Protein 7QF3 (pdb70)

Foldseek 3Di:
DPWWKFKFFPVDPQTFTQDTDPVVCVVQVDDPVVRGGDHPCVFDDDQWDVVQVVVVVVCVVVQHWDWAWTWGAHPVGDIWIWGKTKHFDADPVRHTGIIMITTDTDPPDPPVVSVD

Solvent-accessible surface area: 7055 Å² total; per-residue (Å²): 132,117,129,5,47,10,40,14,29,38,139,86,120,87,20,16,2,77,88,0,8,74,1,2,35,110,15,0,64,36,42,79,151,61,0,88,52,97,31,33,125,34,7,49,23,130,112,6,80,116,65,17,30,82,122,16,107,48,10,64,158,71,68,168,109,36,65,13,9,4,18,6,35,11,110,77,46,132,124,17,47,2,44,21,59,20,71,27,85,120,39,120,176,44,96,25,60,73,10,31,3,20,9,95,83,20,90,103,81,62,74,106,120,67,67,191

B-factor: mean 14.88, std 8.12, range [6.01, 74.17]

Nearest PDB structures (foldseek):
  7qf3-assembly1_AAA  TM=1.009E+00  e=1.736E-21  Arabidopsis thaliana
  7qf4-assembly1_AAA  TM=1.007E+00  e=2.046E-21  Arabidopsis thaliana
  6gpu-assembly1_A  TM=1.008E+00  e=6.113E-21  Arabidopsis thaliana
  7qf5-assembly1_AAA  TM=1.005E+00  e=3.719E-20  Arabidopsis thaliana
  6qsa-assembly1_A  TM=9.955E-01  e=2.028E-19  Arabidopsis thaliana

Sequence (116 aa):
MEKSFVITDPRLPDNNPIIIFASDGFLLELTEYSREEILGRRNGRFLQGPEETDQATVQKIQDAIIRDQREEITVQLIINYTKSGKKFWNLLHHLLQPMMRDQKGELQYYFIGVQLDDGEFIPNPLLGL

Secondary structure (P-SEA, 3-state):
ccccbbbbbccccccccccccaaaaaaacccccccccccccccccccccaaaaaaaaaaaaacccbbbbbbbbcccbbbbbbbbbbbbbbcccccccbbbbbbbbccccccccccc

Radius of gyration: 13.87 Å; Cα contacts (8 Å, |Δi|>4): 258; chains: 1; bounding box: 32×36×31 Å

Structure (mmCIF, N/CA/C/O backbone):
data_7QF3
#
_entry.id   7QF3
#
_cell.length_a   39.951
_cell.length_b   39.951
_cell.length_c   133.581
_cell.angle_alpha   90.000
_cell.angle_beta   90.000
_cell.angle_gamma   90.000
#
_symmetry.space_group_name_H-M   'P 43 21 2'
#
loop_
_entity.id
_entity.type
_entity.pdbx_description
1 polymer 'miniSOG (R57Q mutant)'
2 non-polymer 'FLAVIN MONONUCLEOTIDE'
3 non-polymer 'MAGNESIUM ION'
4 non-polymer 'COBALT (II) ION'
5 non-polymer 'CHLORIDE ION'
6 water water
#
loop_
_atom_site.group_PDB
_atom_site.id
_atom_site.type_symbol
_atom_site.label_atom_id
_atom_site.label_alt_id
_atom_site.label_comp_id
_atom_site.label_asym_id
_atom_site.label_entity_id
_atom_site.label_seq_id
_atom_site.pdbx_PDB_ins_code
_atom_site.Cartn_x
_atom_site.Cartn_y
_atom_site.Cartn_z
_atom_site.occupancy
_atom_site.B_iso_or_equiv
_atom_site.auth_seq_id
_atom_site.auth_comp_id
_atom_site.auth_asym_id
_atom_site.auth_atom_id
_atom_site.pdbx_PDB_model_num
ATOM 1 N N . MET A 1 1 ? 9.622 -8.096 -29.139 1.000 20.995 1 MET AAA N 1
ATOM 2 C CA . MET A 1 1 ? 9.217 -6.776 -28.827 1.000 19.689 1 MET AAA CA 1
ATOM 3 C C . MET A 1 1 ? 10.229 -6.187 -27.824 1.000 18.798 1 MET AAA C 1
ATOM 4 O O . MET A 1 1 ? 10.982 -6.969 -27.166 1.000 20.207 1 MET AAA O 1
ATOM 9 N N . GLU A 1 2 ? 10.279 -4.869 -27.676 1.000 18.619 2 GLU AAA N 1
ATOM 10 C CA . GLU A 1 2 ? 11.136 -4.253 -26.616 1.000 17.758 2 GLU AAA CA 1
ATOM 11 C C . GLU A 1 2 ? 10.532 -4.643 -25.276 1.000 14.409 2 GLU AAA C 1
ATOM 12 O O . GLU A 1 2 ? 9.384 -5.178 -25.233 1.000 17.605 2 GLU AAA O 1
ATOM 18 N N . LYS A 1 3 ? 11.359 -4.550 -24.224 1.000 17.574 3 LYS AAA N 1
ATOM 19 C CA . LYS A 1 3 ? 10.931 -5.034 -22.912 1.000 12.373 3 LYS AAA CA 1
ATOM 20 C C . LYS A 1 3 ? 9.632 -4.357 -22.540 1.000 10.554 3 LYS AAA C 1
ATOM 21 O O . LYS A 1 3 ? 9.554 -3.125 -22.597 1.000 12.430 3 LYS AAA O 1
ATOM 27 N N . SER A 1 4 ? 8.675 -5.152 -22.113 1.000 10.240 4 SER AAA N 1
ATOM 28 C CA . SER A 1 4 ? 7.422 -4.638 -21.589 1.000 8.871 4 SER AAA CA 1
ATOM 29 C C . SER A 1 4 ? 7.557 -4.436 -20.107 1.000 8.607 4 SER AAA C 1
ATOM 30 O O . SER A 1 4 ? 7.775 -5.406 -19.365 1.000 9.360 4 SER AAA O 1
ATOM 33 N N . PHE A 1 5 ? 7.350 -3.211 -19.646 1.000 8.548 5 PHE AAA N 1
ATOM 34 C CA . PHE A 1 5 ? 7.295 -2.949 -18.229 1.000 8.691 5 PHE AAA CA 1
ATOM 35 C C . PHE A 1 5 ? 6.554 -1.664 -17.975 1.000 7.964 5 PHE AAA C 1
ATOM 36 O O . PHE A 1 5 ? 6.454 -0.785 -18.818 1.000 9.039 5 PHE AAA O 1
ATOM 44 N N . VAL A 1 6 ? 6.049 -1.591 -16.738 1.000 8.040 6 VAL AAA N 1
ATOM 45 C CA . VAL A 1 6 ? 5.476 -0.356 -16.194 1.000 8.669 6 VAL AAA CA 1
ATOM 46 C C . VAL A 1 6 ? 6.109 -0.106 -14.840 1.000 8.711 6 VAL AAA C 1
ATOM 47 O O . VAL A 1 6 ? 6.511 -1.025 -14.144 1.000 9.863 6 VAL AAA O 1
ATOM 51 N N . ILE A 1 7 ? 6.134 1.147 -14.467 1.000 8.294 7 ILE AAA N 1
ATOM 52 C CA . ILE A 1 7 ? 6.606 1.609 -13.162 1.000 7.775 7 ILE AAA CA 1
ATOM 53 C C . ILE A 1 7 ? 5.467 2.322 -12.485 1.000 7.842 7 ILE AAA C 1
ATOM 54 O O . ILE A 1 7 ? 4.845 3.189 -13.143 1.000 8.363 7 ILE AAA O 1
ATOM 59 N N . THR A 1 8 ? 5.170 1.963 -11.234 1.000 7.615 8 THR AAA N 1
ATOM 60 C CA . THR A 1 8 ? 4.120 2.621 -10.481 1.000 8.335 8 THR AAA CA 1
ATOM 61 C C . THR A 1 8 ? 4.697 3.382 -9.311 1.000 8.091 8 THR AAA C 1
ATOM 62 O O . THR A 1 8 ? 5.831 3.126 -8.869 1.000 8.847 8 THR AAA O 1
ATOM 66 N N . ASP A 1 9 ? 3.908 4.336 -8.819 1.000 8.818 9 ASP AAA N 1
ATOM 67 C CA . ASP A 1 9 ? 4.293 5.197 -7.686 1.000 8.504 9 ASP AAA CA 1
ATOM 68 C C . ASP A 1 9 ? 3.409 4.852 -6.506 1.000 8.220 9 ASP AAA C 1
ATOM 69 O O . ASP A 1 9 ? 2.277 5.343 -6.392 1.000 8.959 9 ASP AAA O 1
ATOM 74 N N . PRO A 1 10 ? 3.890 4.057 -5.548 1.000 8.431 10 PRO AAA N 1
ATOM 75 C CA . PRO A 1 10 ? 3.089 3.665 -4.388 1.000 8.916 10 PRO AAA CA 1
ATOM 76 C C . PRO A 1 10 ? 2.917 4.827 -3.393 1.000 8.911 10 PRO AAA C 1
ATOM 77 O O . PRO A 1 10 ? 2.210 4.667 -2.418 1.000 11.194 10 PRO AAA O 1
ATOM 81 N N . ARG A 1 11 ? 3.539 5.979 -3.649 1.000 8.856 11 ARG AAA N 1
ATOM 82 C CA . ARG A 1 11 ? 3.313 7.158 -2.806 1.000 9.923 11 ARG AAA CA 1
ATOM 83 C C . ARG A 1 11 ? 2.087 7.927 -3.256 1.000 9.890 11 ARG AAA C 1
ATOM 84 O O . ARG A 1 11 ? 1.791 8.987 -2.636 1.000 10.335 11 ARG AAA O 1
ATOM 92 N N . LEU A 1 12 ? 1.438 7.489 -4.325 1.000 9.773 12 LEU AAA N 1
ATOM 93 C CA . LEU A 1 12 ? 0.210 8.085 -4.864 1.000 9.455 12 LEU AAA CA 1
ATOM 94 C C . LEU A 1 12 ? -0.908 7.060 -4.741 1.000 9.137 12 LEU AAA C 1
ATOM 95 O O . LEU A 1 12 ? -0.656 5.874 -4.620 1.000 10.151 12 LEU AAA O 1
ATOM 100 N N . PRO A 1 13 ? -2.169 7.512 -4.776 1.000 9.745 13 PRO AAA N 1
ATOM 101 C CA . PRO A 1 13 ? -3.255 6.616 -4.468 1.000 10.432 13 PRO AAA CA 1
ATOM 102 C C . PRO A 1 13 ? -3.341 5.432 -5.422 1.000 9.807 13 PRO AAA C 1
ATOM 103 O O . PRO A 1 13 ? -3.386 5.583 -6.651 1.000 10.174 13 PRO AAA O 1
ATOM 107 N N . ASP A 1 14 ? -3.422 4.230 -4.841 1.000 10.567 14 ASP AAA N 1
ATOM 108 C CA . ASP A 1 14 ? -3.626 2.976 -5.591 1.000 10.949 14 ASP AAA CA 1
ATOM 109 C C . ASP A 1 14 ? -2.616 2.761 -6.731 1.000 8.735 14 ASP AAA C 1
ATOM 110 O O . ASP A 1 14 ? -2.957 2.317 -7.795 1.000 9.378 14 ASP AAA O 1
ATOM 115 N N . ASN A 1 15 ? -1.355 3.062 -6.432 1.000 10.893 15 ASN AAA N 1
ATOM 116 C CA A ASN A 1 15 ? -0.201 2.671 -7.212 0.500 11.700 15 ASN AAA CA 1
ATOM 117 C CA B ASN A 1 15 ? -0.213 2.593 -7.289 0.500 11.851 15 ASN AAA CA 1
ATOM 118 C C . ASN A 1 15 ? -0.432 2.915 -8.733 1.000 10.675 15 ASN AAA C 1
ATOM 119 O O . ASN A 1 15 ? -0.418 2.019 -9.589 1.000 14.646 15 ASN AAA O 1
ATOM 128 N N . PRO A 1 16 ? -0.561 4.183 -9.136 1.000 8.941 16 PRO AAA N 1
ATOM 129 C CA . PRO A 1 16 ? -0.720 4.490 -10.545 1.000 9.673 16 PRO AAA CA 1
ATOM 130 C C . PRO A 1 16 ? 0.541 4.233 -11.348 1.000 8.911 16 PRO AAA C 1
ATOM 131 O O . PRO A 1 16 ? 1.664 4.497 -10.876 1.000 9.069 16 PRO AAA O 1
ATOM 135 N N . ILE A 1 17 ? 0.336 3.893 -12.602 1.000 9.106 17 ILE AAA N 1
ATOM 136 C CA . ILE A 1 17 ? 1.432 3.787 -13.559 1.000 8.377 17 ILE AAA CA 1
ATOM 137 C C . ILE A 1 17 ? 1.916 5.188 -13.904 1.000 8.503 17 ILE AAA C 1
ATOM 138 O O . ILE A 1 17 ? 1.171 6.029 -14.398 1.000 9.970 17 ILE AAA O 1
ATOM 143 N N . ILE A 1 18 ? 3.221 5.401 -13.691 1.000 8.349 18 ILE AAA N 1
ATOM 144 C CA A ILE A 1 18 ? 3.883 6.689 -13.998 0.500 9.107 18 ILE AAA CA 1
ATOM 145 C CA B ILE A 1 18 ? 3.858 6.696 -13.997 0.500 9.137 18 ILE AAA CA 1
ATOM 146 C C . ILE A 1 18 ? 4.803 6.560 -15.187 1.000 8.488 18 ILE AAA C 1
ATOM 147 O O . ILE A 1 18 ? 5.254 7.601 -15.696 1.000 9.490 18 ILE AAA O 1
ATOM 156 N N . PHE A 1 19 ? 5.056 5.366 -15.684 1.000 8.716 19 PHE AAA N 1
ATOM 157 C CA . PHE A 1 19 ? 5.877 5.147 -16.884 1.000 8.510 19 PHE AAA CA 1
ATOM 158 C C . PHE A 1 19 ? 5.409 3.833 -17.500 1.000 8.051 19 PHE AAA C 1
ATOM 159 O O . PHE A 1 19 ? 5.303 2.838 -16.746 1.000 8.423 19 PHE AAA O 1
ATOM 167 N N . ALA A 1 20 ? 5.234 3.796 -18.799 1.000 8.214 20 ALA AAA N 1
ATOM 168 C CA . ALA A 1 20 ? 4.935 2.567 -19.529 1.000 8.519 20 ALA AAA CA 1
ATOM 169 C C . ALA A 1 20 ? 5.878 2.496 -20.694 1.000 9.320 20 ALA AAA C 1
ATOM 170 O O . ALA A 1 20 ? 6.005 3.438 -21.457 1.000 10.294 20 ALA AAA O 1
ATOM 172 N N . SER A 1 21 ? 6.569 1.377 -20.824 1.000 9.080 21 SER AAA N 1
ATOM 173 C CA . SER A 1 21 ? 7.552 1.211 -21.900 1.000 9.473 21 SER AAA CA 1
ATOM 174 C C . SER A 1 21 ? 6.912 1.016 -23.253 1.000 9.209 21 SER AAA C 1
ATOM 175 O O . SER A 1 21 ? 5.760 0.614 -23.385 1.000 9.302 21 SER AAA O 1
ATOM 178 N N . ASP A 1 22 ? 7.688 1.326 -24.302 1.000 10.894 22 ASP AAA N 1
ATOM 179 C CA . ASP A 1 22 ? 7.225 1.080 -25.662 1.000 11.542 22 ASP AAA CA 1
ATOM 180 C C . ASP A 1 22 ? 6.800 -0.379 -25.808 1.000 10.629 22 ASP AAA C 1
ATOM 181 O O . ASP A 1 22 ? 5.830 -0.667 -26.523 1.000 11.334 22 ASP AAA O 1
ATOM 186 N N . GLY A 1 23 ? 7.539 -1.295 -25.212 1.000 10.275 23 GLY AAA N 1
ATOM 187 C CA . GLY A 1 23 ? 7.194 -2.719 -25.329 1.000 10.573 23 GLY AAA CA 1
ATOM 188 C C . GLY A 1 23 ? 5.823 -3.017 -24.708 1.000 9.262 23 GLY AAA C 1
ATOM 189 O O . GLY A 1 23 ? 5.101 -3.875 -25.184 1.000 10.703 23 GLY AAA O 1
ATOM 190 N N . PHE A 1 24 ? 5.495 -2.348 -23.599 1.000 9.208 24 PHE AAA N 1
ATOM 191 C CA . PHE A 1 24 ? 4.176 -2.519 -22.969 1.000 8.595 24 PHE AAA CA 1
ATOM 192 C C . PHE A 1 24 ? 3.094 -1.978 -23.882 1.000 9.185 24 PHE AAA C 1
ATOM 193 O O . PHE A 1 24 ? 2.012 -2.616 -24.013 1.000 9.481 24 PHE AAA O 1
ATOM 201 N N . LEU A 1 25 ? 3.322 -0.840 -24.526 1.000 10.042 25 LEU AAA N 1
ATOM 202 C CA A LEU A 1 25 ? 2.327 -0.322 -25.504 0.500 10.477 25 LEU AAA CA 1
ATOM 203 C CA B LEU A 1 25 ? 2.322 -0.328 -25.492 0.500 10.595 25 LEU AAA CA 1
ATOM 204 C C . LEU A 1 25 ? 2.102 -1.361 -26.606 1.000 10.840 25 LEU AAA C 1
ATOM 205 O O . LEU A 1 25 ? 0.943 -1.572 -26.991 1.000 12.289 25 LEU AAA O 1
ATOM 214 N N . GLU A 1 26 ? 3.188 -1.917 -27.120 1.000 10.935 26 GLU AAA N 1
ATOM 215 C CA . GLU A 1 26 ? 3.057 -2.873 -28.216 1.000 12.266 26 GLU AAA CA 1
ATOM 216 C C . GLU A 1 26 ? 2.311 -4.126 -27.777 1.000 11.940 26 GLU AAA C 1
ATOM 217 O O . GLU A 1 26 ? 1.437 -4.654 -28.492 1.000 14.269 26 GLU AAA O 1
ATOM 223 N N . LEU A 1 27 ? 2.675 -4.677 -26.640 1.000 10.901 27 LEU AAA N 1
ATOM 224 C CA . LEU A 1 27 ? 2.077 -5.905 -26.132 1.000 10.480 27 LEU AAA CA 1
ATOM 225 C C . LEU A 1 27 ? 0.595 -5.698 -25.875 1.000 10.373 27 LEU AAA C 1
ATOM 226 O O . LEU A 1 27 ? -0.225 -6.580 -26.206 1.000 12.076 27 LEU AAA O 1
ATOM 231 N N . THR A 1 28 ? 0.222 -4.615 -25.236 1.000 9.741 28 THR AAA N 1
ATOM 232 C CA . THR A 1 28 ? -1.122 -4.437 -24.743 1.000 10.085 28 THR AAA CA 1
ATOM 233 C C . THR A 1 28 ? -2.049 -3.745 -25.728 1.000 10.585 28 THR AAA C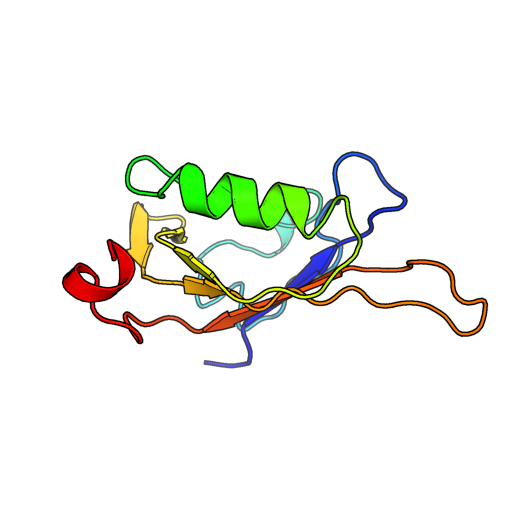 1
ATOM 234 O O . THR A 1 28 ? -3.280 -3.828 -25.542 1.000 11.004 28 THR AAA O 1
ATOM 238 N N . GLU A 1 29 ? -1.497 -3.082 -26.709 1.000 11.575 29 GLU AAA N 1
ATOM 239 C CA . GLU A 1 29 ? -2.210 -2.301 -27.739 1.000 11.943 29 GLU AAA CA 1
ATOM 240 C C . GLU A 1 29 ? -2.734 -0.955 -27.249 1.000 11.674 29 GLU AAA C 1
ATOM 241 O O . GLU A 1 29 ? -3.391 -0.242 -28.004 1.000 15.656 29 GLU AAA O 1
ATOM 247 N N . TYR A 1 30 ? -2.471 -0.575 -26.037 1.000 11.465 30 TYR AAA N 1
ATOM 248 C CA . TYR A 1 30 ? -2.911 0.726 -25.499 1.000 11.720 30 TYR AAA CA 1
ATOM 249 C C . TYR A 1 30 ? -1.873 1.775 -25.857 1.000 12.706 30 TYR AAA C 1
ATOM 250 O O . TYR A 1 30 ? -0.686 1.507 -25.970 1.000 14.129 30 TYR AAA O 1
ATOM 259 N N . SER A 1 31 ? -2.359 2.989 -26.012 1.000 13.296 31 SER AAA N 1
ATOM 260 C CA . SER A 1 31 ? -1.478 4.153 -26.135 1.000 13.947 31 SER AAA CA 1
ATOM 261 C C . SER A 1 31 ? -1.007 4.624 -24.786 1.000 12.819 31 SER AAA C 1
ATOM 262 O O . SER A 1 31 ? -1.654 4.382 -23.760 1.000 13.656 31 SER AAA O 1
ATOM 265 N N . ARG A 1 32 ? 0.134 5.290 -24.782 1.000 13.220 32 ARG AAA N 1
ATOM 266 C CA . ARG A 1 32 ? 0.676 5.775 -23.513 1.000 14.048 32 ARG AAA CA 1
ATOM 267 C C . ARG A 1 32 ? -0.336 6.700 -22.825 1.000 14.545 32 ARG AAA C 1
ATOM 268 O O . ARG A 1 32 ? -0.510 6.594 -21.623 1.000 15.078 32 ARG AAA O 1
ATOM 276 N N . GLU A 1 33 ? -1.039 7.567 -23.559 1.000 18.263 33 GLU AAA N 1
ATOM 277 C CA . GLU A 1 33 ? -2.027 8.441 -22.907 1.000 23.867 33 GLU AAA CA 1
ATOM 278 C C . GLU A 1 33 ? -3.177 7.700 -22.240 1.000 25.265 33 GLU AAA C 1
ATOM 279 O O . GLU A 1 33 ? -3.703 8.219 -21.259 1.000 40.179 33 GLU AAA O 1
ATOM 285 N N . GLU A 1 34 ? -3.513 6.495 -22.674 1.000 20.545 34 GLU AAA N 1
ATOM 286 C CA . GLU A 1 34 ? -4.586 5.635 -22.086 1.000 19.741 34 GLU AAA CA 1
ATOM 287 C C . GLU A 1 34 ? -4.121 4.944 -20.840 1.000 20.285 34 GLU AAA C 1
ATOM 288 O O . GLU A 1 34 ? -4.925 4.35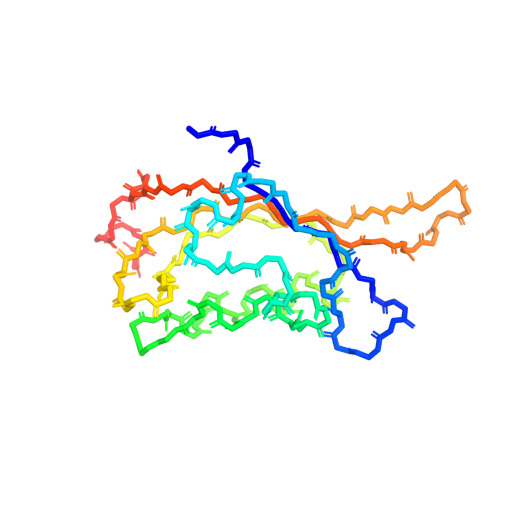6 -20.194 1.000 28.755 34 GLU AAA O 1
ATOM 294 N N . ILE A 1 35 ? -2.855 4.896 -20.600 1.000 14.621 35 ILE AAA N 1
ATOM 295 C CA . ILE A 1 35 ? -2.245 4.021 -19.558 1.000 13.876 35 ILE AAA CA 1
ATOM 296 C C . ILE A 1 35 ? -1.848 4.869 -18.370 1.000 10.982 35 ILE AAA C 1
ATOM 297 O O . ILE A 1 35 ? -2.017 4.462 -17.250 1.000 10.755 35 ILE AAA O 1
ATOM 302 N N . LEU A 1 36 ? -1.237 6.048 -18.630 1.000 11.388 36 LEU AAA N 1
ATOM 303 C CA . LEU A 1 36 ? -0.643 6.770 -17.514 1.000 10.558 36 LEU AAA CA 1
ATOM 304 C C . LEU A 1 36 ? -1.699 7.092 -16.469 1.000 9.208 36 LEU AAA C 1
ATOM 305 O O . LEU A 1 36 ? -2.787 7.591 -16.786 1.000 10.292 36 LEU AAA O 1
ATOM 310 N N . GLY A 1 37 ? -1.359 6.875 -15.208 1.000 9.223 37 GLY AAA N 1
ATOM 311 C CA . GLY A 1 37 ? -2.237 7.129 -14.082 1.000 10.058 37 GLY AAA CA 1
ATOM 312 C C . GLY A 1 37 ? -3.138 5.951 -13.719 1.000 10.847 37 GLY AAA C 1
ATOM 313 O O . GLY A 1 37 ? -3.828 6.029 -12.698 1.000 13.685 37 GLY AAA O 1
ATOM 314 N N . ARG A 1 38 ? -3.179 4.899 -14.512 1.000 10.813 38 ARG AAA N 1
ATOM 315 C CA A ARG A 1 38 ? -4.088 3.932 -13.887 0.500 12.360 38 ARG AAA CA 1
ATOM 316 C CA B ARG A 1 38 ? -4.042 3.650 -14.344 0.500 8.671 38 ARG AAA CA 1
ATOM 317 C C . ARG A 1 38 ? -3.329 2.768 -13.292 1.000 8.892 38 ARG AAA C 1
ATOM 318 O O . ARG A 1 38 ? -2.110 2.678 -13.323 1.000 8.901 38 ARG AAA O 1
ATOM 333 N N . ASN A 1 39 ? -4.082 1.959 -12.587 1.000 9.974 39 ASN AAA N 1
ATOM 334 C CA . ASN A 1 39 ? -3.539 0.797 -11.861 1.000 9.039 39 ASN AAA CA 1
ATOM 335 C C . ASN A 1 39 ? -3.360 -0.340 -12.874 1.000 9.302 39 ASN AAA C 1
ATOM 336 O O . ASN A 1 39 ? -4.180 -0.507 -13.739 1.000 9.955 39 ASN AAA O 1
ATOM 341 N N . GLY A 1 40 ? -2.317 -1.148 -12.685 1.000 9.075 40 GLY AAA N 1
ATOM 342 C CA . GLY A 1 40 ? -2.031 -2.275 -13.601 1.000 9.673 40 GLY AAA CA 1
ATOM 343 C C . GLY A 1 40 ? -3.126 -3.339 -13.718 1.000 9.830 40 GLY AAA C 1
ATOM 344 O O . GLY A 1 40 ? -3.064 -4.115 -14.645 1.000 11.157 40 GLY AAA O 1
ATOM 34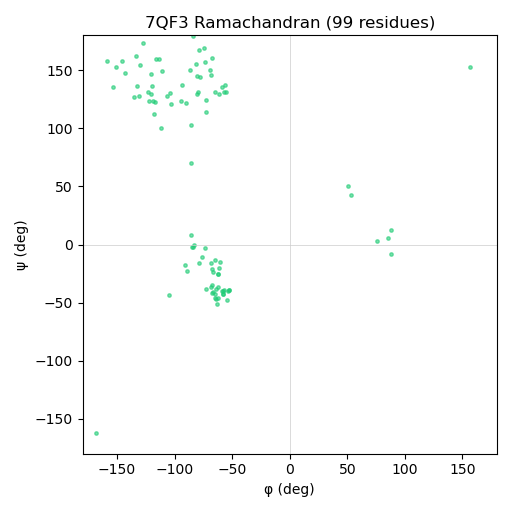5 N N . ARG A 1 41 ? -4.085 -3.357 -12.806 1.000 8.889 41 ARG AAA N 1
ATOM 346 C CA . ARG A 1 41 ? -5.166 -4.337 -12.869 1.000 9.324 41 ARG AAA CA 1
ATOM 347 C C . ARG A 1 41 ? -6.043 -4.161 -14.093 1.000 9.753 41 ARG AAA C 1
ATOM 348 O O . ARG A 1 41 ? -6.855 -5.039 -14.364 1.000 10.756 41 ARG AAA O 1
ATOM 356 N N . PHE A 1 42 ? -5.925 -3.028 -14.801 1.000 9.363 42 PHE AAA N 1
ATOM 357 C CA . PHE A 1 42 ? -6.825 -2.792 -15.955 1.000 10.309 42 PHE AAA CA 1
ATOM 358 C C . PHE A 1 42 ? -6.635 -3.853 -17.012 1.000 9.797 42 PHE AAA C 1
ATOM 359 O O . PHE A 1 42 ? -7.522 -4.015 -17.842 1.000 12.105 42 PHE AAA O 1
ATOM 367 N N . LEU A 1 43 ? -5.515 -4.578 -17.048 1.000 9.182 43 LEU AAA N 1
ATOM 368 C CA . LEU A 1 43 ? -5.287 -5.656 -17.990 1.000 9.313 43 LEU AAA CA 1
ATOM 369 C C . LEU A 1 43 ? -6.011 -6.935 -17.690 1.000 8.728 43 LEU AAA C 1
ATOM 370 O O . LEU A 1 43 ? -6.061 -7.827 -18.539 1.000 10.085 43 LEU AAA O 1
ATOM 375 N N . GLN A 1 44 ? -6.593 -7.031 -16.510 1.000 9.495 44 GLN AAA N 1
ATOM 376 C CA . GLN A 1 44 ? -7.294 -8.262 -16.116 1.000 9.213 44 GLN AAA CA 1
ATOM 377 C C . GLN A 1 44 ? -8.661 -8.301 -16.777 1.000 9.983 44 GLN AAA C 1
ATOM 378 O O . GLN A 1 44 ? -9.208 -7.280 -17.205 1.000 11.203 44 GLN AAA O 1
ATOM 384 N N . GLY A 1 45 ? -9.276 -9.452 -16.714 1.000 9.800 45 GLY AAA N 1
ATOM 385 C CA . GLY A 1 45 ? -10.643 -9.612 -17.244 1.000 10.762 45 GLY AAA CA 1
ATOM 386 C C . GLY A 1 45 ? -11.208 -10.938 -16.784 1.000 10.439 45 GLY AAA C 1
ATOM 387 O O . GLY A 1 45 ? -10.750 -11.532 -15.835 1.000 10.681 45 GLY AAA O 1
ATOM 388 N N . PRO A 1 46 ? -12.282 -11.401 -17.464 1.000 10.096 46 PRO AAA N 1
ATOM 389 C CA . PRO A 1 46 ? -13.084 -12.468 -16.905 1.000 9.499 46 PRO AAA CA 1
ATOM 390 C C . PRO A 1 46 ? -12.309 -13.746 -16.584 1.000 9.987 46 PRO AAA C 1
ATOM 391 O O . PRO A 1 46 ? -12.589 -14.380 -15.558 1.000 11.546 46 PRO AAA O 1
ATOM 395 N N . GLU A 1 47 ? -11.351 -14.142 -17.429 1.000 10.532 47 GLU AAA N 1
ATOM 396 C CA A GLU A 1 47 ? -10.637 -15.410 -17.252 0.500 11.832 47 GLU AAA CA 1
ATOM 397 C CA B GLU A 1 47 ? -10.651 -15.407 -17.186 0.500 12.402 47 GLU AAA CA 1
ATOM 398 C C . GLU A 1 47 ? -9.498 -15.275 -16.207 1.000 11.890 47 GLU AAA C 1
ATOM 399 O O . GLU A 1 47 ? -8.910 -16.308 -15.881 1.000 14.141 47 GLU 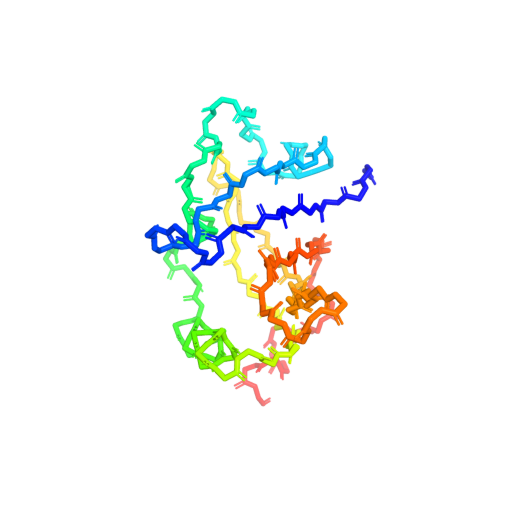AAA O 1
ATOM 410 N N . THR A 1 48 ? -9.182 -14.065 -15.761 1.000 11.091 48 THR AAA N 1
ATOM 411 C CA . THR A 1 48 ? -8.067 -13.923 -14.809 1.000 10.685 48 THR AAA CA 1
ATOM 412 C C . THR A 1 48 ? -8.386 -14.621 -13.501 1.000 10.968 48 THR AAA C 1
ATOM 413 O O . THR A 1 48 ? -9.463 -14.425 -12.962 1.000 13.036 48 THR AAA O 1
ATOM 417 N N . ASP A 1 49 ? -7.466 -15.426 -13.026 1.000 10.794 49 ASP AAA N 1
ATOM 418 C CA . ASP A 1 49 ? -7.642 -16.170 -11.775 1.000 11.441 49 ASP AAA CA 1
ATOM 419 C C . ASP A 1 49 ? -7.539 -15.189 -10.589 1.000 10.611 49 ASP AAA C 1
ATOM 420 O O . ASP A 1 49 ? -6.459 -14.646 -10.327 1.000 10.900 49 ASP AAA O 1
ATOM 425 N N . GLN A 1 50 ? -8.639 -15.018 -9.881 1.000 11.980 50 GLN AAA N 1
ATOM 426 C CA . GLN A 1 50 ? -8.664 -14.091 -8.757 1.000 13.889 50 GLN AAA CA 1
ATOM 427 C C . GLN A 1 50 ? -7.774 -14.578 -7.637 1.000 12.690 50 GLN AAA C 1
ATOM 428 O O . GLN A 1 50 ? -7.316 -13.754 -6.809 1.000 13.862 50 GLN AAA O 1
ATOM 434 N N . ALA A 1 51 ? -7.483 -15.860 -7.526 1.000 13.066 51 ALA AAA N 1
ATOM 435 C CA . ALA A 1 51 ? -6.535 -16.296 -6.490 1.000 13.900 51 ALA AAA CA 1
ATOM 436 C C . ALA A 1 51 ? -5.141 -15.790 -6.803 1.000 12.185 51 ALA AAA C 1
ATOM 437 O O . ALA A 1 51 ? -4.375 -15.448 -5.893 1.000 13.904 51 ALA AAA O 1
ATOM 439 N N . THR A 1 52 ? -4.769 -15.720 -8.067 1.000 11.467 52 THR AAA N 1
ATOM 440 C CA . THR A 1 52 ? -3.457 -15.150 -8.453 1.000 10.973 52 THR AAA CA 1
ATOM 441 C C . THR A 1 52 ? -3.412 -13.677 -8.162 1.000 11.586 52 THR AAA C 1
ATOM 442 O O . THR A 1 52 ? -2.417 -13.161 -7.669 1.000 12.304 52 THR AAA O 1
ATOM 446 N N . VAL A 1 53 ? -4.511 -12.977 -8.459 1.000 11.049 53 VAL AAA N 1
ATOM 447 C CA . VAL A 1 53 ? -4.612 -11.534 -8.166 1.000 11.261 53 VAL AAA CA 1
ATOM 448 C C . VAL A 1 53 ? -4.400 -11.316 -6.674 1.000 12.122 53 VAL AAA C 1
ATOM 449 O O . VAL A 1 53 ? -3.689 -10.392 -6.267 1.000 11.988 53 VAL AAA O 1
ATOM 453 N N . GLN A 1 54 ? -4.973 -12.145 -5.821 1.000 12.009 54 GLN AAA N 1
ATOM 454 C CA . GLN A 1 54 ? -4.797 -11.967 -4.381 1.000 13.058 54 GLN AAA CA 1
ATOM 455 C C . GLN A 1 54 ? -3.334 -12.155 -3.975 1.000 12.675 54 GLN AAA C 1
ATOM 456 O O . GLN A 1 54 ? -2.860 -11.455 -3.058 1.000 12.706 54 GLN AAA O 1
ATOM 462 N N . LYS A 1 55 ? -2.617 -13.103 -4.579 1.000 12.019 55 LYS AAA N 1
ATOM 463 C CA . LYS A 1 55 ? -1.181 -13.241 -4.320 1.000 12.677 55 LYS AAA CA 1
ATOM 464 C C . LYS A 1 55 ? -0.441 -11.976 -4.661 1.000 10.659 55 LYS AAA C 1
ATOM 465 O O . LYS A 1 55 ? 0.464 -11.573 -3.907 1.000 11.450 55 LYS AAA O 1
ATOM 471 N N . ILE A 1 56 ? -0.808 -11.317 -5.747 1.000 10.255 56 ILE AAA N 1
ATOM 472 C CA . ILE A 1 56 ? -0.176 -10.037 -6.096 1.000 9.834 56 ILE AAA CA 1
ATOM 473 C C . ILE A 1 56 ? -0.506 -8.983 -5.036 1.000 9.936 56 ILE AAA C 1
ATOM 474 O O . ILE A 1 56 ? 0.429 -8.271 -4.571 1.000 10.447 56 ILE AAA O 1
ATOM 479 N N . GLN A 1 57 ? -1.751 -8.896 -4.643 1.000 10.331 57 GLN AAA N 1
ATOM 480 C CA . GLN A 1 57 ? -2.139 -7.895 -3.669 1.000 10.840 57 GLN AAA CA 1
ATOM 481 C C . GLN A 1 57 ? -1.317 -8.078 -2.380 1.000 10.651 57 GLN AAA C 1
ATOM 482 O O . GLN A 1 57 ? -0.849 -7.094 -1.752 1.000 12.153 57 GLN AAA O 1
ATOM 488 N N . ASP A 1 58 ? -1.130 -9.313 -1.940 1.000 10.888 58 ASP AAA N 1
ATOM 489 C CA . ASP A 1 58 ? -0.381 -9.569 -0.705 1.000 11.900 58 ASP AAA CA 1
ATOM 490 C C . ASP A 1 58 ? 1.092 -9.217 -0.887 1.000 12.056 58 ASP AAA C 1
ATOM 491 O O . ASP A 1 58 ? 1.740 -8.680 0.070 1.000 12.562 58 ASP AAA O 1
ATOM 496 N N . ALA A 1 59 ? 1.655 -9.464 -2.048 1.000 11.246 59 ALA AAA N 1
ATOM 497 C CA . ALA A 1 59 ? 3.061 -9.144 -2.319 1.000 10.696 59 ALA AAA CA 1
ATOM 498 C C . ALA A 1 59 ? 3.226 -7.620 -2.252 1.000 10.353 59 ALA AAA C 1
ATOM 499 O O . ALA A 1 59 ? 4.241 -7.117 -1.728 1.000 11.783 59 ALA AAA O 1
ATOM 501 N N . ILE A 1 60 ? 2.290 -6.884 -2.829 1.000 10.533 60 ILE AAA N 1
ATOM 502 C CA A ILE A 1 60 ? 2.377 -5.408 -2.795 0.500 10.479 60 ILE AAA CA 1
ATOM 503 C CA B ILE A 1 60 ? 2.340 -5.395 -2.823 0.500 10.685 60 ILE AAA CA 1
ATOM 504 C C . ILE A 1 60 ? 2.275 -4.945 -1.361 1.000 10.433 60 ILE AAA C 1
ATOM 505 O O . ILE A 1 60 ? 3.045 -4.070 -0.950 1.000 11.233 60 ILE AAA O 1
ATOM 514 N N . ARG A 1 61 ? 1.347 -5.469 -0.601 1.000 11.080 61 ARG AAA N 1
ATOM 515 C CA . ARG A 1 61 ? 1.184 -5.084 0.811 1.000 11.751 61 ARG AAA CA 1
ATOM 516 C C . ARG A 1 61 ? 2.500 -5.261 1.585 1.000 11.073 61 ARG AAA C 1
ATOM 517 O O . ARG A 1 61 ? 2.930 -4.381 2.344 1.000 12.317 61 ARG AAA O 1
ATOM 525 N N . ASP A 1 62 ? 3.092 -6.424 1.378 1.000 11.504 62 ASP 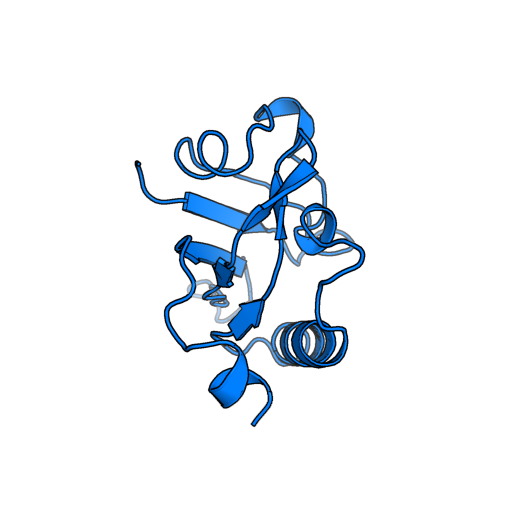AAA N 1
ATOM 526 C CA . ASP A 1 62 ? 4.330 -6.833 2.079 1.000 11.303 62 ASP AAA CA 1
ATOM 527 C C . ASP A 1 62 ? 5.598 -6.281 1.429 1.000 11.511 62 ASP AAA C 1
ATOM 528 O O . ASP A 1 62 ? 6.688 -6.436 1.956 1.000 12.981 62 ASP AAA O 1
ATOM 533 N N . GLN A 1 63 ? 5.423 -5.531 0.329 1.000 10.950 63 GLN AAA N 1
ATOM 534 C CA . GLN A 1 63 ? 6.537 -4.957 -0.426 1.000 11.014 63 GLN AAA CA 1
ATOM 535 C C . GLN A 1 63 ? 7.565 -6.011 -0.732 1.000 11.434 63 GLN AAA C 1
ATOM 536 O O . GLN A 1 63 ? 8.777 -5.866 -0.484 1.000 13.190 63 GLN AAA O 1
ATOM 542 N N . ARG A 1 64 ? 7.103 -7.148 -1.284 1.000 11.717 64 ARG AAA N 1
ATOM 543 C CA . ARG A 1 64 ? 7.978 -8.287 -1.638 1.000 11.864 64 ARG AAA CA 1
ATOM 544 C C . ARG A 1 64 ? 7.856 -8.569 -3.118 1.000 12.087 64 ARG AAA C 1
ATOM 545 O O . ARG A 1 64 ? 6.794 -8.415 -3.702 1.000 14.357 64 ARG AAA O 1
ATOM 553 N N . GLU A 1 65 ? 8.963 -9.002 -3.681 1.000 10.996 65 GLU AAA N 1
ATOM 554 C CA A GLU A 1 65 ? 8.922 -9.380 -5.108 0.500 11.890 65 GLU AAA CA 1
ATOM 555 C CA B GLU A 1 65 ? 9.102 -9.506 -5.080 0.500 12.787 65 GLU AAA CA 1
ATOM 556 C C . GLU A 1 65 ? 8.108 -10.666 -5.270 1.000 12.572 65 GLU AAA C 1
ATOM 557 O O . GLU A 1 65 ? 8.024 -11.497 -4.372 1.000 14.909 65 GLU AAA O 1
ATOM 568 N N . ILE A 1 66 ? 7.493 -10.779 -6.432 1.000 11.886 66 ILE AAA N 1
ATOM 569 C CA . ILE A 1 66 ? 6.734 -11.979 -6.795 1.000 12.086 66 ILE AAA CA 1
ATOM 570 C C . ILE A 1 66 ? 6.765 -12.156 -8.305 1.000 10.308 66 ILE AAA C 1
ATOM 571 O O . ILE A 1 66 ? 6.780 -11.160 -9.019 1.000 11.331 66 ILE AAA O 1
ATOM 576 N N . THR A 1 67 ? 6.651 -13.383 -8.749 1.000 9.988 67 THR AAA N 1
ATOM 577 C CA . THR A 1 67 ? 6.342 -13.684 -10.139 1.000 9.147 67 THR AAA CA 1
ATOM 578 C C . THR A 1 67 ? 5.089 -14.548 -10.164 1.000 9.448 67 THR AAA C 1
ATOM 579 O O . THR A 1 67 ? 5.018 -15.540 -9.434 1.000 12.111 67 THR AAA O 1
ATOM 583 N N . VAL A 1 68 ? 4.130 -14.197 -10.987 1.000 9.083 68 VAL AAA N 1
ATOM 584 C CA . VAL A 1 68 ? 2.920 -15.014 -11.207 1.000 9.552 68 VAL AAA CA 1
ATOM 585 C C . VAL A 1 68 ? 2.686 -15.099 -12.684 1.000 9.176 68 VAL AAA C 1
ATOM 586 O O . VAL A 1 68 ? 3.182 -14.295 -13.457 1.000 10.079 68 VAL AAA O 1
ATOM 590 N N . GLN A 1 69 ? 1.880 -16.081 -13.103 1.000 9.258 69 GLN AAA N 1
ATOM 591 C CA . GLN A 1 69 ? 1.434 -16.193 -14.489 1.000 8.972 69 GLN AAA CA 1
ATOM 592 C C . GLN A 1 69 ? -0.066 -16.045 -14.490 1.000 9.213 69 GLN AAA C 1
ATOM 593 O O . GLN A 1 69 ? -0.730 -16.841 -13.804 1.000 9.601 69 GLN AAA O 1
ATOM 599 N N . LEU A 1 70 ? -0.620 -15.077 -15.229 1.000 8.946 70 LEU AAA N 1
ATOM 600 C CA . LEU A 1 70 ? -2.073 -14.826 -15.210 1.000 8.544 70 LEU AAA CA 1
ATOM 601 C C . LEU A 1 70 ? -2.532 -14.382 -16.570 1.000 8.463 70 LEU AAA C 1
ATOM 602 O O . LEU A 1 70 ? -1.773 -13.832 -17.358 1.000 9.622 70 LEU AAA O 1
ATOM 607 N N . ILE A 1 71 ? -3.821 -14.563 -16.813 1.000 8.862 71 ILE AAA N 1
ATOM 608 C CA A ILE A 1 71 ? -4.456 -14.113 -18.081 0.500 9.552 71 ILE AAA CA 1
ATOM 609 C CA B ILE A 1 71 ? -4.421 -14.108 -18.091 0.500 9.361 71 ILE AAA CA 1
ATOM 610 C C . ILE A 1 71 ? -4.682 -12.607 -18.037 1.000 8.804 71 ILE AAA C 1
ATOM 611 O O . ILE A 1 71 ? -5.257 -12.091 -17.064 1.000 9.431 71 ILE AAA O 1
ATOM 620 N N . ASN A 1 72 ? -4.248 -11.926 -19.075 1.000 8.155 72 ASN AAA N 1
ATOM 621 C CA . ASN A 1 72 ? -4.533 -10.525 -19.292 1.000 9.003 72 ASN AAA CA 1
ATOM 622 C C . ASN A 1 72 ? -5.111 -10.383 -20.707 1.000 9.068 72 ASN AAA C 1
ATOM 623 O O . ASN A 1 72 ? -5.172 -11.319 -21.486 1.000 9.701 72 ASN AAA O 1
ATOM 628 N N . TYR A 1 73 ? -5.546 -9.155 -20.994 1.000 9.084 73 TYR AAA N 1
ATOM 629 C CA . TYR A 1 73 ? -6.291 -8.842 -22.228 1.000 9.565 73 TYR AAA CA 1
ATOM 630 C C . TYR A 1 73 ? -5.683 -7.591 -22.879 1.000 9.555 73 TYR AAA C 1
ATOM 631 O O . TYR A 1 73 ? -5.387 -6.596 -22.191 1.000 10.801 73 TYR AAA O 1
ATOM 640 N N . THR A 1 74 ? -5.515 -7.636 -24.182 1.000 10.071 74 THR AAA N 1
ATOM 641 C CA . THR A 1 74 ? -5.171 -6.446 -24.935 1.000 10.448 74 THR AAA CA 1
ATOM 642 C C . THR A 1 74 ? -6.368 -5.512 -25.084 1.000 11.332 74 THR AAA C 1
ATOM 643 O O . THR A 1 74 ? -7.511 -5.889 -24.769 1.000 12.153 74 THR AAA O 1
ATOM 647 N N . LYS A 1 75 ? -6.117 -4.304 -25.558 1.000 11.037 75 LYS AAA N 1
ATOM 648 C CA . LYS A 1 75 ? -7.191 -3.323 -25.804 1.000 12.425 75 LYS AAA CA 1
ATOM 649 C C . LYS A 1 75 ? -8.295 -3.912 -26.669 1.000 13.546 75 LYS AAA C 1
ATOM 650 O O . LYS A 1 75 ? -9.443 -3.526 -26.470 1.000 15.962 75 LYS AAA O 1
ATOM 656 N N . SER A 1 76 ? -7.934 -4.707 -27.660 1.000 13.602 76 SER AAA N 1
ATOM 657 C CA . SER A 1 76 ? -8.934 -5.308 -28.580 1.000 14.577 76 SER AAA CA 1
ATOM 658 C C . SER A 1 76 ? -9.505 -6.586 -28.033 1.000 15.350 76 SER AAA C 1
ATOM 659 O O . SER A 1 76 ? -10.234 -7.282 -28.766 1.000 17.840 76 SER AAA O 1
ATOM 662 N N . GLY A 1 77 ? -9.214 -6.927 -26.790 1.000 13.697 77 GLY AAA N 1
ATOM 663 C CA . GLY A 1 77 ? -9.866 -8.064 -26.123 1.000 14.285 77 GLY AAA CA 1
ATOM 664 C C . GLY A 1 77 ? -9.173 -9.380 -26.340 1.000 13.523 77 GLY AAA C 1
ATOM 665 O O . GLY A 1 77 ? -9.758 -10.398 -25.966 1.000 17.835 77 GLY AAA O 1
ATOM 666 N N . LYS A 1 78 ? -7.957 -9.403 -26.862 1.000 12.987 78 LYS AAA N 1
ATOM 667 C CA . LYS A 1 78 ? -7.225 -10.648 -27.106 1.000 13.531 78 LYS AAA CA 1
ATOM 668 C C . LYS A 1 78 ? -6.619 -11.086 -25.761 1.000 12.233 78 LYS AAA C 1
ATOM 669 O O . LYS A 1 78 ? -5.944 -10.325 -25.092 1.000 12.485 78 LYS AAA O 1
ATOM 675 N N . LYS A 1 79 ? -6.832 -12.331 -25.396 1.000 11.687 79 LYS AAA N 1
ATOM 676 C CA . LYS A 1 79 ? -6.226 -12.873 -24.180 1.000 11.416 79 LYS AAA CA 1
ATOM 677 C C . LYS A 1 79 ? -4.765 -13.220 -24.412 1.000 12.338 79 LYS AAA C 1
ATOM 678 O O . LYS A 1 79 ? -4.399 -13.722 -25.492 1.000 14.158 79 LYS AAA O 1
ATOM 684 N N . PHE A 1 80 ? -3.968 -13.005 -23.404 1.000 11.097 80 PHE AAA N 1
ATOM 685 C CA . PHE A 1 80 ? -2.577 -13.488 -23.404 1.000 11.336 80 PHE AAA CA 1
ATOM 686 C C . PHE A 1 80 ? -2.249 -13.916 -22.003 1.000 10.154 80 PHE AAA C 1
ATOM 687 O O . PHE A 1 80 ? -2.683 -13.325 -21.021 1.000 10.697 80 PHE AAA O 1
ATOM 695 N N . TRP A 1 81 ? -1.398 -14.923 -21.910 1.000 10.559 81 TRP AAA N 1
ATOM 696 C CA . TRP A 1 81 ? -0.776 -15.287 -20.640 1.000 9.730 81 TRP AAA CA 1
ATOM 697 C C . TRP A 1 81 ? 0.382 -14.326 -20.376 1.000 9.172 81 TRP AAA C 1
ATOM 698 O O . TRP A 1 81 ? 1.205 -14.107 -21.256 1.000 10.608 81 TRP AAA O 1
ATOM 709 N N . ASN A 1 82 ? 0.407 -13.796 -19.185 1.000 8.758 82 ASN AAA N 1
ATOM 710 C CA . ASN A 1 82 ? 1.389 -12.799 -18.715 1.000 8.889 82 ASN AAA CA 1
ATOM 711 C C . ASN A 1 82 ? 2.145 -13.419 -17.578 1.000 8.640 82 ASN AAA C 1
ATOM 712 O O . ASN A 1 82 ? 1.569 -13.621 -16.521 1.000 9.229 82 ASN AAA O 1
ATOM 717 N N . LEU A 1 83 ? 3.425 -13.692 -17.778 1.000 8.594 83 LEU AAA N 1
ATOM 718 C CA . LEU A 1 83 ? 4.334 -13.993 -16.668 1.000 8.617 83 LEU AAA CA 1
ATOM 719 C C . LEU A 1 83 ? 4.829 -12.649 -16.161 1.000 8.096 83 LEU AAA C 1
ATOM 720 O O . LEU A 1 83 ? 5.658 -12.007 -16.817 1.000 9.234 83 LEU AAA O 1
ATOM 725 N N . LEU A 1 84 ? 4.264 -12.242 -15.051 1.000 8.269 84 LEU AAA N 1
ATOM 726 C CA . LEU A 1 84 ? 4.420 -10.904 -14.489 1.000 8.619 84 LEU AAA CA 1
ATOM 727 C C . LEU A 1 84 ? 5.402 -11.016 -13.334 1.000 8.440 84 LEU AAA C 1
ATOM 728 O O . LEU A 1 84 ? 5.183 -11.730 -12.334 1.000 9.475 84 LEU AAA O 1
ATOM 733 N N . HIS A 1 85 ? 6.507 -10.268 -13.449 1.000 8.815 85 HIS AAA N 1
ATOM 734 C CA A HIS A 1 85 ? 7.542 -10.173 -12.393 0.500 9.733 85 HIS AAA CA 1
ATOM 735 C 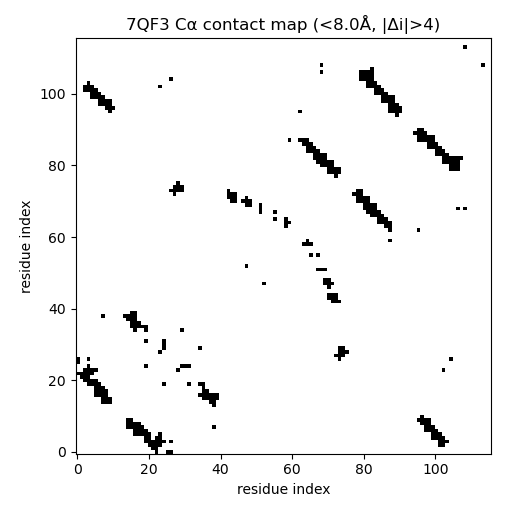CA B HIS A 1 85 ? 7.530 -10.177 -12.388 0.500 8.913 85 HIS AAA CA 1
ATOM 736 C C . HIS A 1 85 ? 7.443 -8.801 -11.757 1.000 9.424 85 HIS AAA C 1
ATOM 737 O O . HIS A 1 85 ? 7.717 -7.800 -12.442 1.000 11.300 85 HIS AAA O 1
ATOM 750 N N . LEU A 1 86 ? 7.023 -8.753 -10.508 1.000 9.439 86 LEU AAA N 1
ATOM 751 C CA A LEU A 1 86 ? 6.892 -7.482 -9.776 0.670 10.370 86 LEU AAA CA 1
ATOM 752 C CA B LEU A 1 86 ? 6.817 -7.523 -9.723 0.330 10.536 86 LEU AAA CA 1
ATOM 753 C C . LEU A 1 86 ? 8.024 -7.370 -8.775 1.000 11.200 86 LEU AAA C 1
ATOM 754 O O . LEU A 1 86 ? 8.283 -8.305 -8.004 1.000 13.047 86 LEU AAA O 1
ATOM 763 N N . GLN A 1 87 ? 8.618 -6.197 -8.752 1.000 11.487 87 GLN AAA N 1
ATOM 764 C CA . GLN A 1 87 ? 9.741 -5.941 -7.826 1.000 13.362 87 GLN AAA CA 1
ATOM 765 C C . GLN A 1 87 ? 9.549 -4.588 -7.156 1.000 11.860 87 GLN AAA C 1
ATOM 766 O O . GLN A 1 87 ? 9.367 -3.565 -7.832 1.000 11.457 87 GLN AAA O 1
ATOM 772 N N . PRO A 1 88 ? 9.592 -4.540 -5.829 1.000 11.935 88 PRO AAA N 1
ATOM 773 C CA . PRO A 1 88 ? 9.671 -3.274 -5.141 1.000 11.328 88 PRO AAA CA 1
ATOM 774 C C . PRO A 1 88 ? 11.031 -2.646 -5.403 1.000 11.561 88 PRO AAA C 1
ATOM 775 O O . PRO A 1 88 ? 12.037 -3.359 -5.503 1.000 14.319 88 PRO AAA O 1
ATOM 779 N N . MET A 1 89 ? 11.076 -1.335 -5.480 1.000 11.109 89 MET AAA N 1
ATOM 780 C CA A MET A 1 89 ? 12.285 -0.514 -5.738 0.500 12.320 89 MET AAA CA 1
ATOM 781 C CA B MET A 1 89 ? 12.354 -0.670 -5.560 0.500 11.617 89 MET AAA CA 1
ATOM 782 C C . MET A 1 89 ? 12.412 0.415 -4.504 1.000 11.801 89 MET AAA C 1
ATOM 783 O O . MET A 1 89 ? 11.515 1.240 -4.361 1.000 13.004 89 MET AAA O 1
ATOM 792 N N . ARG A 1 90 ? 13.475 0.333 -3.757 1.000 12.401 90 ARG AAA N 1
ATOM 793 C CA . ARG A 1 90 ? 13.691 1.184 -2.598 1.000 14.656 90 ARG AAA CA 1
ATOM 794 C C . ARG A 1 90 ? 14.815 2.128 -2.898 1.000 16.295 90 ARG AAA C 1
ATOM 795 O O . ARG A 1 90 ? 15.758 1.796 -3.657 1.000 18.267 90 ARG AAA O 1
ATOM 803 N N . ASP A 1 91 ? 14.741 3.286 -2.304 1.000 18.298 91 ASP AAA N 1
ATOM 804 C CA . ASP A 1 91 ? 15.765 4.314 -2.482 1.000 22.988 91 ASP AAA CA 1
ATOM 805 C C . ASP A 1 91 ? 16.911 4.043 -1.501 1.000 21.096 91 ASP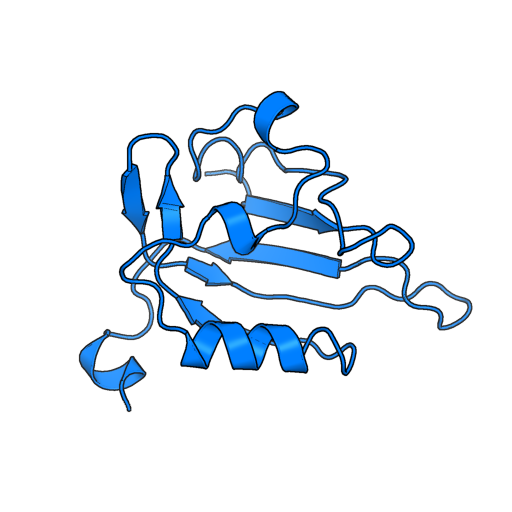 AAA C 1
ATOM 806 O O . ASP A 1 91 ? 16.911 3.040 -0.723 1.000 21.563 91 ASP AAA O 1
ATOM 811 N N . GLN A 1 92 ? 17.920 4.897 -1.552 1.000 27.481 92 GLN AAA N 1
ATOM 812 C CA . GLN A 1 92 ? 19.128 4.789 -0.681 1.000 32.965 92 GLN AAA CA 1
ATOM 813 C C . GLN A 1 92 ? 18.770 5.083 0.787 1.000 28.428 92 GLN AAA C 1
ATOM 814 O O . GLN A 1 92 ? 19.560 4.773 1.670 1.000 33.388 92 GLN AAA O 1
ATOM 816 N N . LYS A 1 93 ? 17.623 5.676 1.066 1.000 24.963 93 LYS AAA N 1
ATOM 817 C CA . LYS A 1 93 ? 17.092 5.866 2.443 1.000 22.125 93 LYS AAA CA 1
ATOM 818 C C . LYS A 1 93 ? 16.334 4.636 2.952 1.000 22.177 93 LYS AAA C 1
ATOM 819 O O . LYS A 1 93 ? 15.852 4.701 4.080 1.000 24.680 93 LYS AAA O 1
ATOM 825 N N . GLY A 1 94 ? 16.186 3.582 2.129 1.000 20.615 94 GLY AAA N 1
ATOM 826 C CA . GLY A 1 94 ? 15.480 2.343 2.525 1.000 20.625 94 GLY AAA CA 1
ATOM 827 C C . GLY A 1 94 ? 13.983 2.423 2.321 1.000 16.496 94 GLY AAA C 1
ATOM 828 O O . GLY A 1 94 ? 13.261 1.521 2.778 1.000 21.334 94 GLY AAA O 1
ATOM 829 N N . GLU A 1 95 ? 13.511 3.496 1.730 1.000 13.801 95 GLU AAA N 1
ATOM 830 C CA . GLU A 1 95 ? 12.089 3.774 1.576 1.000 13.098 95 GLU AAA CA 1
ATOM 831 C C . GLU A 1 95 ? 11.601 3.257 0.227 1.000 12.740 95 GLU AAA C 1
ATOM 832 O O . GLU A 1 95 ? 12.240 3.500 -0.789 1.000 15.147 95 GLU AAA O 1
ATOM 838 N N . LEU A 1 96 ? 10.434 2.629 0.232 1.000 11.117 96 LEU AAA N 1
ATOM 839 C CA . LEU A 1 96 ? 9.811 2.208 -1.025 1.000 10.693 96 LEU AAA CA 1
ATOM 840 C C . LEU A 1 96 ? 9.635 3.442 -1.899 1.000 10.822 96 LEU AAA C 1
ATOM 841 O O . LEU A 1 96 ? 9.048 4.468 -1.437 1.000 12.651 96 LEU AAA O 1
ATOM 846 N N . GLN A 1 97 ? 10.065 3.330 -3.152 1.000 10.944 97 GLN AAA N 1
ATOM 847 C CA . GLN A 1 97 ? 9.926 4.439 -4.095 1.000 10.869 97 GLN AAA CA 1
ATOM 848 C C . GLN A 1 97 ? 9.063 4.076 -5.290 1.000 9.616 97 GLN AAA C 1
ATOM 849 O O . GLN A 1 97 ? 8.287 4.876 -5.724 1.000 10.879 97 GLN AAA O 1
ATOM 855 N N A TYR A 1 98 ? 9.202 2.842 -5.762 0.500 9.202 98 TYR AAA N 1
ATOM 856 N N B TYR A 1 98 ? 9.217 2.884 -5.840 0.500 9.420 98 TYR AAA N 1
ATOM 857 C CA A TYR A 1 98 ? 8.438 2.374 -6.924 0.500 8.817 98 TYR AAA CA 1
ATOM 858 C CA B TYR A 1 98 ? 8.429 2.512 -7.022 0.500 9.113 98 TYR AAA CA 1
ATOM 859 C C A TYR A 1 98 ? 8.085 0.920 -6.757 0.500 8.544 98 TYR AAA C 1
ATOM 860 C C B TYR A 1 98 ? 8.178 1.016 -6.915 0.500 8.301 98 TYR AAA C 1
ATOM 861 O O A TYR A 1 98 ? 8.696 0.172 -5.950 0.500 9.105 98 TYR AAA O 1
ATOM 862 O O B TYR A 1 98 ? 8.920 0.332 -6.201 0.500 9.161 98 TYR AAA O 1
ATOM 879 N N . PHE A 1 99 ? 7.196 0.493 -7.640 1.000 9.101 99 PHE AAA N 1
ATOM 880 C CA . PHE A 1 99 ? 7.213 -0.896 -8.093 1.000 9.334 99 PHE AAA CA 1
ATOM 881 C C . PHE A 1 99 ? 7.498 -0.907 -9.575 1.000 8.779 99 PHE AAA C 1
ATOM 882 O O . PHE A 1 99 ? 7.044 -0.023 -10.310 1.000 9.209 99 PHE AAA O 1
ATOM 890 N N . ILE A 1 100 ? 8.173 -1.946 -10.029 1.000 9.879 100 ILE AAA N 1
ATOM 891 C CA . ILE A 1 100 ? 8.280 -2.202 -11.481 1.000 10.677 100 ILE AAA CA 1
ATOM 892 C C . ILE A 1 100 ? 7.666 -3.560 -11.762 1.000 10.928 100 ILE AAA C 1
ATOM 893 O O . ILE A 1 100 ? 7.885 -4.532 -10.995 1.000 12.036 100 ILE AAA O 1
ATOM 898 N N . GLY A 1 101 ? 6.882 -3.632 -12.819 1.000 9.856 101 GLY AAA N 1
ATOM 899 C CA . GLY A 1 101 ? 6.295 -4.893 -13.258 1.000 9.031 101 GLY AAA CA 1
ATOM 900 C C . GLY A 1 101 ? 6.747 -5.130 -14.689 1.000 8.910 101 GLY AAA C 1
ATOM 901 O O . GLY A 1 101 ? 6.519 -4.288 -15.550 1.000 9.267 101 GLY AAA O 1
ATOM 902 N N . VAL A 1 102 ? 7.392 -6.278 -14.920 1.000 8.825 102 VAL AAA N 1
ATOM 903 C CA . VAL A 1 102 ? 7.869 -6.705 -16.230 1.000 8.639 102 VAL AAA CA 1
ATOM 904 C C . VAL A 1 102 ? 6.954 -7.809 -16.699 1.000 7.725 102 VAL AAA C 1
ATOM 905 O O . VAL A 1 102 ? 6.762 -8.785 -15.964 1.000 9.043 102 VAL AAA O 1
ATOM 909 N N . GLN A 1 103 ? 6.427 -7.669 -17.900 1.000 8.625 103 GLN AAA N 1
ATOM 910 C CA . GLN A 1 103 ? 5.551 -8.635 -18.499 1.000 8.742 103 GLN AAA CA 1
ATOM 911 C C . GLN A 1 103 ? 6.277 -9.439 -19.557 1.000 9.315 103 GLN AAA C 1
ATOM 912 O O . GLN A 1 103 ? 6.872 -8.869 -20.459 1.000 10.890 103 GLN AAA O 1
ATOM 918 N N . LEU A 1 104 ? 6.154 -10.766 -19.477 1.000 8.980 104 LEU AAA N 1
ATOM 919 C CA . LEU A 1 104 ? 6.588 -11.650 -20.566 1.000 9.315 104 LEU AAA CA 1
ATOM 920 C C . LEU A 1 104 ? 5.337 -12.407 -21.037 1.000 9.588 104 LEU AAA C 1
ATOM 921 O O . LEU A 1 104 ? 4.648 -13.045 -20.232 1.000 10.674 104 LEU AAA O 1
ATOM 926 N N . ASP A 1 105 ? 5.027 -12.292 -22.325 1.000 10.863 105 ASP AAA N 1
ATOM 927 C CA A ASP A 1 105 ? 3.819 -12.886 -22.943 0.500 11.662 105 ASP AAA CA 1
ATOM 928 C CA B ASP A 1 105 ? 3.818 -12.913 -22.868 0.500 10.971 105 ASP AAA CA 1
ATOM 929 C C . ASP A 1 105 ? 4.108 -14.342 -23.301 1.000 10.797 105 ASP AAA C 1
ATOM 930 O O . ASP A 1 105 ? 4.970 -14.599 -24.170 1.000 12.983 105 ASP AAA O 1
ATOM 939 N N . GLY A 1 106 ? 3.337 -15.267 -22.772 1.000 10.664 106 GLY AAA N 1
ATOM 940 C CA . GLY A 1 106 ? 3.448 -16.653 -23.162 1.000 12.198 106 GLY AAA CA 1
ATOM 941 C C . GLY A 1 106 ? 2.922 -17.551 -22.069 1.000 9.949 106 GLY AAA C 1
ATOM 942 O O . GLY A 1 106 ? 2.989 -17.232 -20.859 1.000 10.651 106 GLY AAA O 1
ATOM 943 N N . GLU A 1 107 ? 2.437 -18.729 -22.480 1.000 11.742 107 GLU AAA N 1
ATOM 944 C CA . GLU A 1 107 ? 1.973 -19.740 -21.532 1.000 12.104 107 GLU AAA CA 1
ATOM 945 C C . GLU A 1 107 ? 3.177 -20.559 -21.105 1.000 11.270 107 GLU AAA C 1
ATOM 946 O O . GLU A 1 107 ? 3.324 -21.732 -21.492 1.000 13.252 107 GLU AAA O 1
ATOM 952 N N . PHE A 1 108 ? 4.074 -19.961 -20.331 1.000 10.587 108 PHE AAA N 1
ATOM 953 C CA . PHE A 1 108 ? 5.339 -20.605 -20.001 1.000 10.822 108 PHE AAA CA 1
ATOM 954 C C . PHE A 1 108 ? 5.080 -21.863 -19.201 1.000 12.048 108 PHE AAA C 1
ATOM 955 O O . PHE A 1 108 ? 5.685 -22.919 -19.509 1.000 15.309 108 PHE AAA O 1
ATOM 963 N N . ILE A 1 109 ? 4.295 -21.770 -18.147 1.000 12.478 109 ILE AAA N 1
ATOM 964 C CA . ILE A 1 109 ? 3.869 -22.931 -17.373 1.000 14.236 109 ILE AAA CA 1
ATOM 965 C C . ILE A 1 109 ? 2.540 -23.337 -17.938 1.000 12.718 109 ILE AAA C 1
ATOM 966 O O . ILE A 1 109 ? 1.613 -22.544 -17.996 1.000 12.069 109 ILE AAA O 1
ATOM 971 N N . PRO A 1 110 ? 2.354 -24.585 -18.396 1.000 13.955 110 PRO AAA N 1
ATOM 972 C CA . PRO A 1 110 ? 1.078 -25.032 -18.938 1.000 15.791 110 PRO AAA CA 1
ATOM 973 C C . PRO A 1 110 ? -0.044 -24.820 -17.922 1.000 13.783 110 PRO AAA C 1
ATOM 974 O O . PRO A 1 110 ? 0.139 -25.138 -16.763 1.000 13.947 110 PRO AAA O 1
ATOM 978 N N . ASN A 1 111 ? -1.183 -24.320 -18.423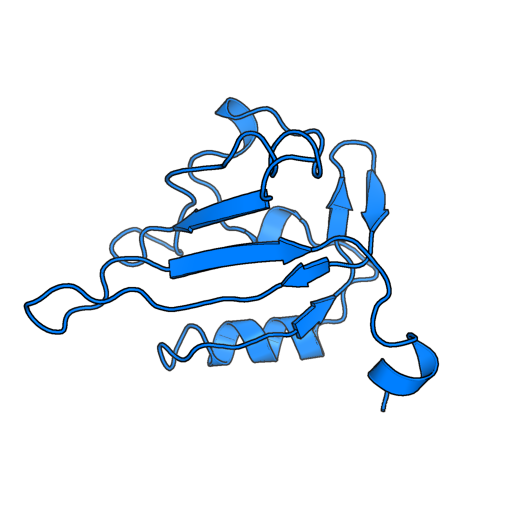 1.000 14.372 111 ASN AAA N 1
ATOM 979 C CA . ASN A 1 111 ? -2.321 -24.059 -17.575 1.000 15.666 111 ASN AAA CA 1
ATOM 980 C C . ASN A 1 111 ? -2.698 -25.293 -16.742 1.000 15.325 111 ASN AAA C 1
ATOM 981 O O . ASN A 1 111 ? -3.005 -25.126 -15.556 1.000 17.018 111 ASN AAA O 1
ATOM 986 N N . PRO A 1 112 ? -2.663 -26.577 -17.216 1.000 15.362 112 PRO AAA N 1
ATOM 987 C CA . PRO A 1 112 ? -3.030 -27.700 -16.364 1.000 18.252 112 PRO AAA CA 1
ATOM 988 C C . PRO A 1 112 ? -2.115 -27.840 -15.152 1.000 16.258 112 PRO AAA C 1
ATOM 989 O O . PRO A 1 112 ? -2.550 -28.454 -14.181 1.000 19.005 112 PRO AAA O 1
ATOM 993 N N . LEU A 1 113 ? -0.883 -27.360 -15.228 1.000 15.741 113 LEU AAA N 1
ATOM 994 C CA . LEU A 1 113 ? 0.046 -27.417 -14.081 1.000 15.365 113 LEU AAA CA 1
ATOM 995 C C . LEU A 1 113 ? -0.058 -26.216 -13.211 1.000 16.992 113 LEU AAA C 1
ATOM 996 O O . LEU A 1 113 ? 0.394 -26.215 -12.134 1.000 24.890 113 LEU AAA O 1
ATOM 1001 N N . LEU A 1 114 ? -0.540 -25.120 -13.736 1.000 23.150 114 LEU AAA N 1
ATOM 1002 C CA . LEU A 1 114 ? -0.561 -23.831 -13.003 1.000 27.570 114 LEU AAA CA 1
ATOM 1003 C C . LEU A 1 114 ? -1.661 -24.033 -11.951 1.000 28.317 114 LEU AAA C 1
ATOM 1004 O O . LEU A 1 114 ? -1.536 -23.570 -10.774 1.000 39.136 114 LEU AAA O 1
ATOM 1009 N N . GLY A 1 115 ? -2.719 -24.735 -12.394 1.000 30.582 115 GLY AAA N 1
ATOM 1010 C CA . GLY A 1 115 ? -3.966 -24.889 -11.660 1.000 29.866 115 GLY AAA CA 1
ATOM 1011 C C . GLY A 1 115 ? -3.702 -25.720 -10.448 1.000 43.444 115 GLY AAA C 1
ATOM 1012 O O . GLY A 1 115 ? -4.498 -25.614 -9.462 1.000 50.949 115 GLY AAA O 1
ATOM 1013 N N . LEU A 1 116 ? -2.595 -26.466 -10.561 1.000 40.070 116 LEU AAA N 1
ATOM 1014 C CA . LEU A 1 116 ? -1.861 -27.095 -9.452 1.000 43.427 116 LEU AAA CA 1
ATOM 1015 C C . LEU A 1 116 ? -1.751 -28.609 -9.721 1.000 35.198 116 LEU AAA C 1
ATOM 1016 O O . LEU A 1 116 ? -1.500 -29.232 -10.842 1.000 38.464 116 LEU AAA O 1
#